Protein AF-A0A1H8IQS6-F1 (afdb_monomer_lite)

Secondary structure (DSSP, 8-state):
--HHHHHHHHHH-TT---HHHHHHTT-HHHHHHHHTTSEEEEE-EEEHHHHHHHHHHTTHHHHHHHHH-TT-TTHHHHHHHHHHHTTSSSEEETTSHHHHHHHHHHHHTTSS-HHHHHHHHHHHEEEEEHHHHHHSSPPPHHHHHHHHH-

pLDDT: mean 95.23, std 2.47, range [83.38, 98.06]

Sequence (150 aa):
MDYQAINNEIANDPQSLGYSAYVTDKNDLAIAELLNSSTVDVVGWVSRNDFLIWAAQSIRGVIEDTASAQSDPLRSSALVLQSICNGATDGIDFTKAQNVALLDSWVSASKITETDKNSLLALATKPIERSVYLFGRRVTHQDISKALRG

Organism: NCBI:txid917

Foldseek 3Di:
DPLQLVLVCLVVVPVPLPSVVCVVVVPLQVVLVSQQPDWDKDQWWDFLVNLLVLCVVFQVVLLVVLCPPPPRPLNVVSVVSVCSVVPVDGTDTVVDVVSLVNVVVCCVVVSGPPVSSVVRSVSRIDIGRNCCVRPVDRDHSVSSCVSVPD

Structure (mmCIF, N/CA/C/O backbone):
data_AF-A0A1H8IQS6-F1
#
_entry.id   AF-A0A1H8IQS6-F1
#
loop_
_atom_site.group_PDB
_atom_site.id
_atom_site.type_symbol
_atom_site.label_atom_id
_atom_site.label_alt_id
_atom_site.label_comp_id
_atom_site.label_asym_id
_atom_site.label_entity_id
_atom_site.label_seq_id
_atom_site.pdbx_PDB_ins_code
_atom_site.Cartn_x
_atom_site.Cartn_y
_atom_site.Cartn_z
_atom_site.occupancy
_atom_site.B_iso_or_equiv
_atom_site.auth_seq_id
_atom_site.auth_comp_id
_atom_site.auth_asym_id
_atom_site.auth_atom_id
_atom_site.pdbx_PDB_model_num
ATOM 1 N N . MET A 1 1 ? 17.316 -13.619 -12.076 1.00 88.69 1 MET A N 1
ATOM 2 C CA . MET A 1 1 ? 16.750 -12.490 -12.837 1.00 88.69 1 MET A CA 1
ATOM 3 C C . MET A 1 1 ? 15.881 -13.077 -13.918 1.00 88.69 1 MET A C 1
ATOM 5 O O . MET A 1 1 ? 16.348 -14.003 -14.572 1.00 88.69 1 MET A O 1
ATOM 9 N N . ASP A 1 2 ? 14.655 -12.593 -14.070 1.00 92.81 2 ASP A N 1
ATOM 10 C CA . ASP A 1 2 ? 13.769 -13.034 -15.145 1.00 92.81 2 ASP A CA 1
ATOM 11 C C . ASP A 1 2 ? 13.972 -12.136 -16.372 1.00 92.81 2 ASP A C 1
ATOM 13 O O . ASP A 1 2 ? 13.432 -11.035 -16.470 1.00 92.81 2 ASP A O 1
ATOM 17 N N . TYR A 1 3 ? 14.825 -12.588 -17.288 1.00 96.12 3 TYR A N 1
ATOM 18 C CA . TYR A 1 3 ? 15.159 -11.837 -18.497 1.00 96.12 3 TYR A CA 1
ATOM 19 C C . TYR A 1 3 ? 14.005 -11.795 -19.505 1.00 96.12 3 TYR A C 1
ATOM 21 O O . TYR A 1 3 ? 13.917 -10.849 -20.285 1.00 96.12 3 TYR A O 1
ATOM 29 N N . GLN A 1 4 ? 13.099 -12.776 -19.465 1.00 96.38 4 GLN A N 1
ATOM 30 C CA . GLN A 1 4 ? 11.918 -12.781 -20.320 1.00 96.38 4 GLN A CA 1
ATOM 31 C C . GLN A 1 4 ? 10.916 -11.723 -19.851 1.00 96.38 4 GLN A C 1
ATOM 33 O O . GLN A 1 4 ? 10.388 -10.983 -20.677 1.00 96.38 4 GLN A O 1
ATOM 38 N N . ALA A 1 5 ? 10.706 -11.592 -18.538 1.00 96.25 5 ALA A N 1
ATOM 39 C CA . ALA A 1 5 ? 9.866 -10.535 -17.978 1.00 96.25 5 ALA A CA 1
ATOM 40 C C . ALA A 1 5 ? 10.406 -9.130 -18.296 1.00 96.25 5 ALA A C 1
ATOM 42 O O . ALA A 1 5 ? 9.631 -8.252 -18.668 1.00 96.25 5 ALA A O 1
ATOM 43 N N . ILE A 1 6 ? 11.728 -8.927 -18.219 1.00 97.19 6 ILE A N 1
ATOM 44 C CA . ILE A 1 6 ? 12.365 -7.652 -18.596 1.00 97.19 6 ILE A CA 1
ATOM 45 C C . ILE A 1 6 ? 12.138 -7.344 -20.081 1.00 97.19 6 ILE A C 1
ATOM 47 O O . ILE A 1 6 ? 11.747 -6.230 -20.420 1.00 97.19 6 ILE A O 1
ATOM 51 N N . ASN A 1 7 ? 12.354 -8.320 -20.968 1.00 97.31 7 ASN A N 1
ATOM 52 C CA . ASN A 1 7 ? 12.123 -8.133 -22.401 1.00 97.31 7 ASN A CA 1
ATOM 53 C C . ASN A 1 7 ? 10.646 -7.803 -22.685 1.00 97.31 7 ASN A C 1
ATOM 55 O O . ASN A 1 7 ? 10.358 -6.832 -23.377 1.00 97.31 7 ASN A O 1
ATOM 59 N N . ASN A 1 8 ? 9.711 -8.531 -22.068 1.00 97.50 8 ASN A N 1
ATOM 60 C CA . ASN A 1 8 ? 8.277 -8.278 -22.212 1.00 97.50 8 ASN A CA 1
ATOM 61 C C . ASN A 1 8 ? 7.871 -6.873 -21.744 1.00 97.50 8 ASN A C 1
ATOM 63 O O . ASN A 1 8 ? 7.066 -6.228 -22.413 1.00 97.50 8 ASN A O 1
ATOM 67 N N . GLU A 1 9 ? 8.406 -6.399 -20.619 1.00 96.75 9 GLU A N 1
ATOM 68 C CA . GLU A 1 9 ? 8.168 -5.036 -20.132 1.00 96.75 9 GLU A CA 1
ATOM 69 C C . GLU A 1 9 ? 8.664 -3.990 -21.141 1.00 96.75 9 GLU A C 1
ATOM 71 O O . GLU A 1 9 ? 7.917 -3.087 -21.507 1.00 96.75 9 GLU A O 1
ATOM 76 N N . ILE A 1 10 ? 9.893 -4.149 -21.643 1.00 97.12 10 ILE A N 1
ATOM 77 C CA . ILE A 1 10 ? 10.505 -3.223 -22.607 1.00 97.12 10 ILE A CA 1
ATOM 78 C C . ILE A 1 10 ? 9.751 -3.218 -23.943 1.00 97.12 10 ILE A C 1
ATOM 80 O O . ILE A 1 10 ? 9.541 -2.158 -24.528 1.00 97.12 10 ILE A O 1
ATOM 84 N N . ALA A 1 11 ? 9.362 -4.394 -24.438 1.00 97.00 11 ALA A N 1
ATOM 85 C CA . ALA A 1 11 ? 8.741 -4.556 -25.748 1.00 97.00 11 ALA A CA 1
ATOM 86 C C . ALA A 1 11 ? 7.299 -4.036 -25.793 1.00 97.00 11 ALA A C 1
ATOM 88 O O . ALA A 1 11 ? 6.880 -3.492 -26.813 1.00 97.00 11 ALA A O 1
ATOM 89 N N . ASN A 1 12 ? 6.542 -4.220 -24.708 1.00 96.88 12 ASN A N 1
ATOM 90 C CA . ASN A 1 12 ? 5.137 -3.814 -24.655 1.00 96.88 12 ASN A CA 1
ATOM 91 C C . ASN A 1 12 ? 4.938 -2.409 -24.087 1.00 96.88 12 ASN A C 1
ATOM 93 O O . ASN A 1 12 ? 3.864 -1.848 -24.278 1.00 96.88 12 ASN A O 1
ATOM 97 N N . ASP A 1 13 ? 5.937 -1.876 -23.380 1.00 95.44 13 ASP A N 1
ATOM 98 C CA . ASP A 1 13 ? 5.932 -0.550 -22.763 1.00 95.44 13 ASP A CA 1
ATOM 99 C C . ASP A 1 13 ? 4.571 -0.164 -22.141 1.00 95.44 13 ASP A C 1
ATOM 101 O O . ASP A 1 13 ? 3.943 0.824 -22.530 1.00 95.44 13 ASP A O 1
ATOM 105 N N . PRO A 1 14 ? 4.054 -0.955 -21.182 1.00 94.25 14 PRO A N 1
ATOM 106 C CA . PRO A 1 14 ? 2.685 -0.810 -20.681 1.00 94.25 14 PRO A CA 1
ATOM 107 C C . PRO A 1 14 ? 2.441 0.494 -19.907 1.00 94.25 14 PRO A C 1
ATOM 109 O O . PRO A 1 14 ? 1.305 0.788 -19.538 1.00 94.25 14 PRO A O 1
ATOM 112 N N . GLN A 1 15 ? 3.493 1.251 -19.595 1.00 92.56 15 GLN A N 1
ATOM 113 C CA . GLN A 1 15 ? 3.407 2.575 -18.978 1.00 92.56 15 GLN A CA 1
ATOM 114 C C . GLN A 1 15 ? 3.812 3.700 -19.938 1.00 92.56 15 GLN A C 1
ATOM 116 O O . GLN A 1 15 ? 3.884 4.850 -19.511 1.00 92.56 15 GLN A O 1
ATOM 121 N N . SER A 1 16 ? 4.047 3.391 -21.219 1.00 94.38 16 SER A N 1
ATOM 122 C CA . SER A 1 16 ? 4.449 4.355 -22.249 1.00 94.38 16 SER A CA 1
ATOM 123 C C . SER A 1 16 ? 5.675 5.184 -21.842 1.00 94.38 16 SER A C 1
ATOM 125 O O . SER A 1 16 ? 5.714 6.399 -22.035 1.00 94.38 16 SER A O 1
ATOM 127 N N . LEU A 1 17 ? 6.666 4.533 -21.235 1.00 93.31 17 LEU A N 1
ATOM 128 C CA . LEU A 1 17 ? 7.902 5.142 -20.751 1.00 93.31 17 LEU A CA 1
ATOM 129 C C . LEU A 1 17 ? 8.864 5.493 -21.897 1.00 93.31 17 LEU A C 1
ATOM 131 O O . LEU A 1 17 ? 9.762 6.310 -21.709 1.00 93.31 17 LEU A O 1
ATOM 135 N N . GLY A 1 18 ? 8.662 4.936 -23.092 1.00 95.62 18 GLY A N 1
ATOM 136 C CA . GLY A 1 18 ? 9.395 5.303 -24.301 1.00 95.62 18 GLY A CA 1
ATOM 137 C C . GLY A 1 18 ? 10.663 4.484 -24.529 1.00 95.62 18 GLY A C 1
ATOM 138 O O . GLY A 1 18 ? 11.650 5.003 -25.052 1.00 95.62 18 GLY A O 1
ATOM 139 N N . TYR A 1 19 ? 10.663 3.197 -24.167 1.00 96.25 19 TYR A N 1
ATOM 140 C CA . TYR A 1 19 ? 11.855 2.346 -24.292 1.00 96.25 19 TYR A CA 1
ATOM 141 C C . TYR A 1 19 ? 12.379 2.202 -25.731 1.00 96.25 19 TYR A C 1
ATOM 143 O O . TYR A 1 19 ? 13.575 1.997 -25.937 1.00 96.25 19 TYR A O 1
ATOM 151 N N . SER A 1 20 ? 11.502 2.315 -26.732 1.00 96.12 20 SER A N 1
ATOM 152 C CA . SER A 1 20 ? 11.793 2.025 -28.144 1.00 96.12 20 SER A CA 1
ATOM 153 C C . SER A 1 20 ? 12.950 2.841 -28.736 1.00 96.12 20 SER A C 1
ATOM 155 O O . SER A 1 20 ? 13.751 2.300 -29.507 1.00 96.12 20 SER A O 1
ATOM 157 N N . ALA A 1 21 ? 13.087 4.114 -28.349 1.00 96.38 21 ALA A N 1
ATOM 158 C CA . ALA A 1 21 ? 14.193 4.966 -28.786 1.00 96.38 21 ALA A CA 1
ATOM 159 C C . ALA A 1 21 ? 15.537 4.419 -28.281 1.00 96.38 21 ALA A C 1
ATOM 161 O O . ALA A 1 21 ? 16.464 4.194 -29.057 1.00 96.38 21 ALA A O 1
ATOM 162 N N . TYR A 1 22 ? 15.607 4.081 -26.993 1.00 97.50 22 TYR A N 1
ATOM 163 C CA . TYR A 1 22 ? 16.820 3.550 -26.375 1.00 97.50 22 TYR A CA 1
ATOM 164 C C . TYR A 1 22 ? 17.165 2.135 -26.850 1.00 97.50 22 TYR A C 1
ATOM 166 O O . TYR A 1 22 ? 18.343 1.792 -26.939 1.00 97.50 22 TYR A O 1
ATOM 174 N N . VAL A 1 23 ? 16.164 1.321 -27.205 1.00 96.88 23 VAL A N 1
ATOM 175 C CA . VAL A 1 23 ? 16.387 0.012 -27.842 1.00 96.88 23 VAL A CA 1
ATOM 176 C C . VAL A 1 23 ? 17.043 0.184 -29.215 1.00 96.88 23 VAL A C 1
ATOM 178 O O . VAL A 1 23 ? 18.001 -0.527 -29.523 1.00 96.88 23 VAL A O 1
ATOM 181 N N . THR A 1 24 ? 16.572 1.147 -30.014 1.00 96.25 24 THR A N 1
ATOM 182 C CA . THR A 1 24 ? 17.130 1.459 -31.343 1.00 96.25 24 THR A CA 1
ATOM 183 C C . THR A 1 24 ? 18.587 1.913 -31.241 1.00 96.25 24 THR A C 1
ATOM 185 O O . THR A 1 24 ? 19.443 1.418 -31.975 1.00 96.25 24 THR A O 1
ATOM 188 N N . ASP A 1 25 ? 18.883 2.762 -30.258 1.00 96.38 25 ASP A N 1
ATOM 189 C CA . ASP A 1 25 ? 20.228 3.288 -30.000 1.00 96.38 25 ASP A CA 1
ATOM 190 C C . ASP A 1 25 ? 21.148 2.296 -29.264 1.00 96.38 25 ASP A C 1
ATOM 192 O O . ASP A 1 25 ? 22.316 2.597 -29.013 1.00 96.38 25 ASP A O 1
ATOM 196 N N . LYS A 1 26 ? 20.642 1.107 -28.899 1.00 96.25 26 LYS A N 1
ATOM 197 C CA . LYS A 1 26 ? 21.325 0.117 -28.042 1.00 96.25 26 LYS A CA 1
ATOM 198 C C . LYS A 1 26 ? 21.821 0.714 -26.717 1.00 96.25 26 LYS A C 1
ATOM 200 O O . LYS A 1 26 ? 22.852 0.304 -26.182 1.00 96.25 26 LYS A O 1
ATOM 205 N N . ASN A 1 27 ? 21.081 1.677 -26.176 1.00 97.75 27 ASN A N 1
ATOM 206 C CA . ASN A 1 27 ? 21.405 2.356 -24.931 1.00 97.75 27 ASN A CA 1
ATOM 207 C C . ASN A 1 27 ? 20.773 1.635 -23.731 1.00 97.75 27 ASN A C 1
ATOM 209 O O . ASN A 1 27 ? 19.787 2.080 -23.143 1.00 97.75 27 ASN A O 1
ATOM 213 N N . ASP A 1 28 ? 21.361 0.499 -23.359 1.00 98.06 28 ASP A N 1
ATOM 214 C CA . ASP A 1 28 ? 20.878 -0.318 -22.239 1.00 98.06 28 ASP A CA 1
ATOM 215 C C . ASP A 1 28 ? 20.944 0.408 -20.889 1.00 98.06 28 ASP A C 1
ATOM 217 O O . ASP A 1 28 ? 20.167 0.112 -19.980 1.00 98.06 28 ASP A O 1
ATOM 221 N N . LEU A 1 29 ? 21.891 1.343 -20.749 1.00 97.94 29 LEU A N 1
ATOM 222 C CA . LEU A 1 29 ? 22.040 2.150 -19.544 1.00 97.94 29 LEU A CA 1
ATOM 223 C C . LEU A 1 29 ? 20.812 3.038 -19.344 1.00 97.94 29 LEU A C 1
ATOM 225 O O . LEU A 1 29 ? 20.222 2.997 -18.269 1.00 97.94 29 LEU A O 1
ATOM 229 N N . ALA A 1 30 ? 20.377 3.750 -20.387 1.00 97.69 30 ALA A N 1
ATOM 230 C CA . ALA A 1 30 ? 19.191 4.599 -20.320 1.00 97.69 30 ALA A CA 1
ATOM 231 C C . ALA A 1 30 ? 17.916 3.796 -20.016 1.00 97.69 30 ALA A C 1
ATOM 233 O O . ALA A 1 30 ? 17.089 4.231 -19.219 1.00 97.69 30 ALA A O 1
ATOM 234 N N . ILE A 1 31 ? 17.772 2.590 -20.579 1.00 97.69 31 ILE A N 1
ATOM 235 C CA . ILE A 1 31 ? 16.639 1.701 -20.262 1.00 97.69 31 ILE A CA 1
ATOM 236 C C . ILE A 1 31 ? 16.660 1.304 -18.780 1.00 97.69 31 ILE A C 1
ATOM 238 O O . ILE A 1 31 ? 15.628 1.359 -18.106 1.00 97.69 31 ILE A O 1
ATOM 242 N N . ALA A 1 32 ? 17.828 0.918 -18.255 1.00 97.88 32 ALA A N 1
ATOM 243 C CA . ALA A 1 32 ? 17.972 0.562 -16.847 1.00 97.88 32 ALA A CA 1
ATOM 244 C C . ALA A 1 32 ? 17.687 1.760 -15.925 1.00 97.88 32 ALA A C 1
ATOM 246 O O . ALA A 1 32 ? 17.003 1.606 -14.916 1.00 97.88 32 ALA A O 1
ATOM 247 N N . GLU A 1 33 ? 18.175 2.953 -16.264 1.00 97.56 33 GLU A N 1
ATOM 248 C CA . GLU A 1 33 ? 17.894 4.193 -15.531 1.00 97.56 33 GLU A CA 1
ATOM 249 C C . GLU A 1 33 ? 16.402 4.534 -15.541 1.00 97.56 33 GLU A C 1
ATOM 251 O O . GLU A 1 33 ? 15.849 4.878 -14.499 1.00 97.56 33 GLU A O 1
ATOM 256 N N . LEU A 1 34 ? 15.719 4.358 -16.671 1.00 96.75 34 LEU A N 1
ATOM 257 C CA . LEU A 1 34 ? 14.287 4.617 -16.797 1.00 96.75 34 LEU A CA 1
ATOM 258 C C . LEU A 1 34 ? 13.448 3.644 -15.950 1.00 96.75 34 LEU A C 1
ATOM 260 O O . LEU A 1 34 ? 12.577 4.065 -15.191 1.00 96.75 34 LEU A O 1
ATOM 264 N N . LEU A 1 35 ? 13.760 2.345 -15.996 1.00 96.62 35 LEU A N 1
ATOM 265 C CA . LEU A 1 35 ? 13.121 1.330 -15.145 1.00 96.62 35 LEU A CA 1
ATOM 266 C C . LEU A 1 35 ? 13.377 1.556 -13.648 1.00 96.62 35 LEU A C 1
ATOM 268 O O . LEU A 1 35 ? 12.494 1.312 -12.827 1.00 96.62 35 LEU A O 1
ATOM 272 N N . ASN A 1 36 ? 14.578 2.012 -13.295 1.00 97.25 36 ASN A N 1
ATOM 273 C CA . ASN A 1 36 ? 14.957 2.306 -11.916 1.00 97.25 36 ASN A CA 1
ATOM 274 C C . ASN A 1 36 ? 14.514 3.713 -11.451 1.00 97.25 36 ASN A C 1
ATOM 276 O O . ASN A 1 36 ? 14.747 4.054 -10.298 1.00 97.25 36 ASN A O 1
ATOM 280 N N . SER A 1 37 ? 13.948 4.563 -12.314 1.00 93.62 37 SER A N 1
ATOM 281 C CA . SER A 1 37 ? 13.493 5.919 -11.947 1.00 93.62 37 SER A CA 1
ATOM 282 C C . SER A 1 37 ? 11.978 6.072 -11.987 1.00 93.62 37 SER A C 1
ATOM 284 O O . SER A 1 37 ? 11.428 6.859 -11.221 1.00 93.62 37 SER A O 1
ATOM 286 N N . SER A 1 38 ? 11.291 5.307 -12.836 1.00 86.62 38 SER A N 1
ATOM 287 C CA . SER A 1 38 ? 9.834 5.222 -12.817 1.00 86.62 38 SER A CA 1
ATOM 288 C C . SER A 1 38 ? 9.376 4.651 -11.478 1.00 86.62 38 SER A C 1
ATOM 290 O O . SER A 1 38 ? 9.872 3.606 -11.061 1.00 86.62 38 SER A O 1
ATOM 292 N N . THR A 1 39 ? 8.452 5.326 -10.798 1.00 90.94 39 THR A N 1
ATOM 293 C CA . THR A 1 39 ? 7.948 4.894 -9.492 1.00 90.94 39 THR A CA 1
ATOM 294 C C . THR A 1 39 ? 6.531 4.349 -9.582 1.00 90.94 39 THR A C 1
ATOM 296 O O . THR A 1 39 ? 5.689 4.907 -10.282 1.00 90.94 39 THR A O 1
ATOM 299 N N . VAL A 1 40 ? 6.263 3.283 -8.833 1.00 90.75 40 VAL A N 1
ATOM 300 C CA . VAL A 1 40 ? 4.928 2.720 -8.619 1.00 90.75 40 VAL A CA 1
ATOM 301 C C . VAL A 1 40 ? 4.568 2.899 -7.151 1.00 90.75 40 VAL A C 1
ATOM 303 O O . VAL A 1 40 ? 5.372 2.575 -6.275 1.00 90.75 40 VAL A O 1
ATOM 306 N N . ASP A 1 41 ? 3.365 3.397 -6.888 1.00 91.62 41 ASP A N 1
ATOM 307 C CA . ASP A 1 41 ? 2.842 3.505 -5.532 1.00 91.62 41 ASP A CA 1
ATOM 308 C C . ASP A 1 41 ? 2.452 2.124 -5.008 1.00 91.62 41 ASP A C 1
ATOM 310 O O . ASP A 1 41 ? 1.639 1.412 -5.604 1.00 91.62 41 ASP A O 1
ATOM 314 N N . VAL A 1 42 ? 3.036 1.741 -3.874 1.00 89.12 42 VAL A N 1
ATOM 315 C CA . VAL A 1 42 ? 2.704 0.498 -3.176 1.00 89.12 42 VAL A CA 1
ATOM 316 C C . VAL A 1 42 ? 2.282 0.786 -1.746 1.00 89.12 42 VAL A C 1
ATOM 318 O O . VAL A 1 42 ? 2.898 1.588 -1.044 1.00 89.12 42 VAL A O 1
ATOM 321 N N . VAL A 1 43 ? 1.230 0.102 -1.304 1.00 90.62 43 VAL A N 1
ATOM 322 C CA . VAL A 1 43 ? 0.747 0.166 0.075 1.00 90.62 43 VAL A CA 1
ATOM 323 C C . VAL A 1 43 ? 1.602 -0.768 0.930 1.00 90.62 43 VAL A C 1
ATOM 325 O O . VAL A 1 43 ? 1.677 -1.968 0.670 1.00 90.62 43 VAL A O 1
ATOM 328 N N . GLY A 1 44 ? 2.274 -0.207 1.930 1.00 92.44 44 GLY A N 1
ATOM 329 C CA . GLY A 1 44 ? 3.238 -0.908 2.767 1.00 92.44 44 GLY A CA 1
ATOM 330 C C . GLY A 1 44 ? 2.891 -0.880 4.252 1.00 92.44 44 GLY A C 1
ATOM 331 O O . GLY A 1 44 ? 1.772 -1.157 4.674 1.00 92.44 44 GLY A O 1
ATOM 33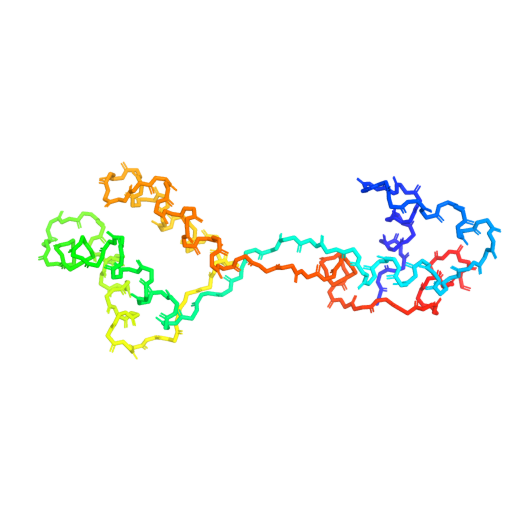2 N N . TRP A 1 45 ? 3.895 -0.570 5.061 1.00 93.75 45 TRP A N 1
ATOM 333 C CA . TRP A 1 45 ? 3.810 -0.560 6.517 1.00 93.75 45 TRP A CA 1
ATOM 334 C C . TRP A 1 45 ? 3.490 0.835 7.061 1.00 93.75 45 TRP A C 1
ATOM 336 O O . TRP A 1 45 ? 4.131 1.809 6.659 1.00 93.75 45 TRP A O 1
ATOM 346 N N . VAL A 1 46 ? 2.586 0.910 8.040 1.00 95.81 46 VAL A N 1
ATOM 347 C CA . VAL A 1 46 ? 2.373 2.104 8.873 1.00 95.81 46 VAL A CA 1
ATOM 348 C C . VAL A 1 46 ? 2.985 1.862 10.242 1.00 95.81 46 VAL A C 1
ATOM 350 O O . VAL A 1 46 ? 2.641 0.893 10.920 1.00 95.81 46 VAL A O 1
ATOM 353 N N . SER A 1 47 ? 3.891 2.749 10.660 1.00 95.62 47 SER A N 1
ATOM 354 C CA . SER A 1 47 ? 4.504 2.670 11.985 1.00 95.62 47 SER A CA 1
ATOM 355 C C . SER A 1 47 ? 3.485 2.963 13.086 1.00 95.62 47 SER A C 1
ATOM 357 O O . SER A 1 47 ? 2.503 3.672 12.871 1.00 95.62 47 SER A O 1
ATOM 359 N N . ARG A 1 48 ? 3.739 2.487 14.307 1.00 95.69 48 ARG A N 1
ATOM 360 C CA . ARG A 1 48 ? 2.925 2.830 15.479 1.00 95.69 48 ARG A CA 1
ATOM 361 C C . ARG A 1 48 ? 2.792 4.340 15.648 1.00 95.69 48 ARG A C 1
ATOM 363 O O . ARG A 1 48 ? 1.720 4.811 16.005 1.00 95.69 48 ARG A O 1
ATOM 370 N N . ASN A 1 49 ? 3.871 5.088 15.425 1.00 96.12 49 ASN A N 1
ATOM 371 C CA . ASN A 1 49 ? 3.860 6.537 15.591 1.00 96.12 49 ASN A CA 1
ATOM 372 C C . ASN A 1 49 ? 2.906 7.205 14.592 1.00 96.12 49 ASN A C 1
ATOM 374 O O . ASN A 1 49 ? 2.058 7.996 14.994 1.00 96.12 49 ASN A O 1
ATOM 378 N N . ASP A 1 50 ? 2.988 6.822 13.318 1.00 96.00 50 ASP A N 1
ATOM 379 C CA . ASP A 1 50 ? 2.106 7.356 12.275 1.00 96.00 50 ASP A CA 1
ATOM 380 C C . ASP A 1 50 ? 0.654 6.927 12.511 1.00 96.00 50 ASP A C 1
ATOM 382 O O . ASP A 1 50 ? -0.260 7.744 12.407 1.00 96.00 50 ASP A O 1
ATOM 386 N N . PHE A 1 51 ? 0.441 5.673 12.927 1.00 96.62 51 PHE A N 1
ATOM 387 C CA . PHE A 1 51 ? -0.877 5.168 13.305 1.00 96.62 51 PHE A CA 1
ATOM 388 C C . PHE A 1 51 ? -1.471 5.948 14.483 1.00 96.62 51 PHE A C 1
ATOM 390 O O . PHE A 1 51 ? -2.650 6.280 14.458 1.00 96.62 51 PHE A O 1
ATOM 397 N N . LEU A 1 52 ? -0.676 6.267 15.509 1.00 96.38 52 LEU A N 1
ATOM 398 C CA . LEU A 1 52 ? -1.124 7.046 16.665 1.00 96.38 52 LEU A CA 1
ATOM 399 C C . LEU A 1 52 ? -1.510 8.475 16.278 1.00 96.38 52 LEU A C 1
ATOM 401 O O . LEU A 1 52 ? -2.557 8.950 16.715 1.00 96.38 52 LEU A O 1
ATOM 405 N N . ILE A 1 53 ? -0.689 9.142 15.460 1.00 96.12 53 ILE A N 1
ATOM 406 C CA . ILE A 1 53 ? -0.970 10.496 14.961 1.00 96.12 53 ILE A CA 1
ATOM 407 C C . ILE A 1 53 ? -2.268 10.497 14.152 1.00 96.12 53 ILE A C 1
ATOM 409 O O . ILE A 1 53 ? -3.133 11.342 14.378 1.00 96.12 53 ILE A O 1
ATOM 413 N N . TRP A 1 54 ? -2.426 9.522 13.258 1.00 96.19 54 TRP A N 1
ATOM 414 C CA . TRP A 1 54 ? -3.640 9.342 12.471 1.00 96.19 54 TRP A CA 1
ATOM 415 C C . TRP A 1 54 ? -4.866 9.065 13.350 1.00 96.19 54 TRP A C 1
ATOM 417 O O . TRP A 1 54 ? -5.872 9.768 13.264 1.00 96.19 54 TRP A O 1
ATOM 427 N N . ALA A 1 55 ? -4.775 8.084 14.250 1.00 95.88 55 ALA A N 1
ATOM 428 C CA . ALA A 1 55 ? -5.885 7.685 15.104 1.00 95.88 55 ALA A CA 1
ATOM 429 C C . ALA A 1 55 ? -6.333 8.839 16.008 1.00 95.88 55 ALA A C 1
ATOM 431 O O . ALA A 1 55 ? -7.532 9.023 16.201 1.00 95.88 55 ALA A O 1
ATOM 432 N N . ALA A 1 56 ? -5.400 9.642 16.528 1.00 94.88 56 ALA A N 1
ATOM 433 C CA . ALA A 1 56 ? -5.715 10.805 17.355 1.00 94.88 56 ALA A CA 1
ATOM 434 C C . ALA A 1 56 ? -6.556 11.866 16.622 1.00 94.88 56 ALA A C 1
ATOM 436 O O . ALA A 1 56 ? -7.331 12.568 17.266 1.00 94.88 56 ALA A O 1
ATOM 437 N N . GLN A 1 57 ? -6.422 11.979 15.298 1.00 90.50 57 GLN A N 1
ATOM 438 C CA . GLN A 1 57 ? -7.178 12.931 14.475 1.00 90.50 57 GLN A CA 1
ATOM 439 C C . GLN A 1 57 ? -8.506 12.367 13.963 1.00 90.50 57 GLN A C 1
ATOM 441 O O . GLN A 1 57 ? -9.384 13.132 13.576 1.00 90.50 57 GLN A O 1
ATOM 446 N N . SER A 1 58 ? -8.631 11.041 13.933 1.00 83.38 58 SER A N 1
ATOM 447 C CA . SER A 1 58 ? -9.698 10.345 13.219 1.00 83.38 58 SER A CA 1
ATOM 448 C C . SER A 1 58 ? -10.546 9.496 14.175 1.00 83.38 58 SER A C 1
ATOM 450 O O . SER A 1 58 ? -11.664 9.881 14.513 1.00 83.38 58 SER A O 1
ATOM 452 N N . ILE A 1 59 ? -10.027 8.362 14.663 1.00 94.38 59 ILE A N 1
ATOM 453 C CA . ILE A 1 59 ? -10.868 7.286 15.229 1.00 94.38 59 ILE A CA 1
ATOM 454 C C . ILE A 1 59 ? -10.458 6.781 16.621 1.00 94.38 59 ILE A C 1
ATOM 456 O O . ILE A 1 59 ? -10.946 5.736 17.055 1.00 94.38 59 ILE A O 1
ATOM 460 N N . ARG A 1 60 ? -9.566 7.465 17.351 1.00 95.75 60 ARG A N 1
ATOM 461 C CA . ARG A 1 60 ? -9.037 6.954 18.632 1.00 95.75 60 ARG A CA 1
ATOM 462 C C . ARG A 1 60 ? -10.142 6.589 19.629 1.00 95.75 60 ARG A C 1
ATOM 464 O O . ARG A 1 60 ? -10.107 5.490 20.174 1.00 95.75 60 ARG A O 1
ATOM 471 N N . GLY A 1 61 ? -11.123 7.473 19.821 1.00 96.25 61 GLY A N 1
ATOM 472 C CA . GLY A 1 61 ? -12.269 7.208 20.699 1.00 96.25 61 GLY A CA 1
ATOM 473 C C . GLY A 1 61 ? -13.122 6.035 20.209 1.00 96.25 61 GLY A C 1
ATOM 474 O O . GLY A 1 61 ? -13.462 5.153 20.989 1.00 96.25 61 GLY A O 1
ATOM 475 N N . VAL A 1 62 ? -13.360 5.941 18.895 1.00 97.00 62 VAL A N 1
ATOM 476 C CA . VAL A 1 62 ? -14.124 4.834 18.295 1.00 97.00 62 VAL A CA 1
ATOM 477 C C . VAL A 1 62 ? -13.463 3.482 18.562 1.00 97.00 62 VAL A C 1
ATOM 479 O O . VAL A 1 62 ? -14.160 2.502 18.838 1.00 97.00 62 VAL A O 1
ATOM 482 N N . ILE A 1 63 ? -12.128 3.411 18.494 1.00 97.00 63 ILE A N 1
ATOM 483 C CA . ILE A 1 63 ? -11.380 2.191 18.819 1.00 97.00 63 ILE A CA 1
ATOM 484 C C . ILE A 1 63 ? -11.619 1.791 20.277 1.00 97.00 63 ILE A C 1
ATOM 486 O O . ILE A 1 63 ? -11.913 0.627 20.544 1.00 97.00 63 ILE A O 1
ATOM 490 N N . GLU A 1 64 ? -11.512 2.737 21.210 1.00 96.88 64 GLU A N 1
ATOM 491 C CA . GLU A 1 64 ? -11.676 2.476 22.645 1.00 96.88 64 GLU A CA 1
ATOM 492 C C . GLU A 1 64 ? -13.108 2.045 22.986 1.00 96.88 64 GLU A C 1
ATOM 494 O O . GLU A 1 64 ? -13.303 1.017 23.643 1.00 96.88 64 GLU A O 1
ATOM 499 N N . ASP A 1 65 ? -14.106 2.749 22.451 1.00 97.50 65 ASP A N 1
ATOM 500 C CA . ASP A 1 65 ? -15.518 2.421 22.639 1.00 97.50 65 ASP A CA 1
ATOM 501 C C . ASP A 1 65 ? -15.833 1.020 22.098 1.00 97.50 65 ASP A C 1
ATOM 503 O O . ASP A 1 65 ? -16.414 0.186 22.798 1.00 97.50 65 ASP A O 1
ATOM 507 N N . THR A 1 66 ? -15.373 0.715 20.882 1.00 97.88 66 THR A N 1
ATOM 508 C CA . THR A 1 66 ? -15.597 -0.584 20.226 1.00 97.88 66 THR A CA 1
ATOM 509 C C . THR A 1 66 ? -14.872 -1.724 20.953 1.00 97.88 66 THR A C 1
ATOM 511 O O . THR A 1 66 ? -15.410 -2.823 21.068 1.00 97.88 66 THR A O 1
ATOM 514 N N . ALA A 1 67 ? -13.678 -1.482 21.503 1.00 97.25 67 ALA A N 1
ATOM 515 C CA . ALA A 1 67 ? -12.949 -2.471 22.301 1.00 97.25 67 ALA A CA 1
ATOM 516 C C . ALA A 1 67 ? -13.645 -2.776 23.644 1.00 97.25 67 ALA A C 1
ATOM 518 O O . ALA A 1 67 ? -13.606 -3.916 24.130 1.00 97.25 67 ALA A O 1
ATOM 519 N N . SER A 1 68 ? -14.302 -1.771 24.234 1.00 97.44 68 SER A N 1
ATOM 520 C CA . SER A 1 68 ? -15.033 -1.895 25.500 1.00 97.44 68 SER A CA 1
ATOM 521 C C . SER A 1 68 ? -16.401 -2.582 25.353 1.00 97.44 68 SER A C 1
ATOM 523 O O . SER A 1 68 ? -16.862 -3.265 26.274 1.00 97.44 68 SER A O 1
ATOM 525 N N . ALA A 1 69 ? -17.035 -2.462 24.184 1.00 96.94 69 ALA A N 1
ATOM 526 C CA . ALA A 1 69 ? -18.363 -2.993 23.910 1.00 96.94 69 ALA A CA 1
ATOM 527 C C . ALA A 1 69 ? -18.337 -4.518 23.696 1.00 96.94 69 ALA A C 1
ATOM 529 O O . ALA A 1 69 ? -18.034 -5.014 22.614 1.00 96.94 69 ALA A O 1
ATOM 530 N N . GLN A 1 70 ? -18.690 -5.288 24.734 1.00 94.81 70 GLN A N 1
ATOM 531 C CA . GLN A 1 70 ? -18.566 -6.755 24.723 1.00 94.81 70 GLN A CA 1
ATOM 532 C C . GLN A 1 70 ? -19.325 -7.460 23.593 1.00 94.81 70 GLN A C 1
ATOM 534 O O . GLN A 1 70 ? -18.865 -8.502 23.129 1.00 94.81 70 GLN A O 1
ATOM 539 N N . SER A 1 71 ? -20.465 -6.905 23.178 1.00 95.94 71 SER A N 1
ATOM 540 C CA . SER A 1 71 ? -21.324 -7.437 22.119 1.00 95.94 71 SER A CA 1
ATOM 541 C C . SER A 1 71 ? -21.003 -6.888 20.728 1.00 95.94 71 SER A C 1
ATOM 543 O O . SER A 1 71 ? -21.681 -7.261 19.772 1.00 95.94 71 SER A O 1
ATOM 545 N N . ASP A 1 72 ? -20.022 -5.990 20.596 1.00 97.06 72 ASP A N 1
ATOM 546 C CA . ASP A 1 72 ? -19.673 -5.421 19.299 1.00 97.06 72 ASP A CA 1
ATOM 547 C C . ASP A 1 72 ? -18.952 -6.474 18.436 1.00 97.06 72 ASP A C 1
ATOM 549 O O . ASP A 1 72 ? -17.947 -7.047 18.876 1.00 97.06 72 ASP A O 1
ATOM 553 N N . PRO A 1 73 ? -19.427 -6.753 17.207 1.00 96.19 73 PRO A N 1
ATOM 554 C CA . PRO A 1 73 ? -18.809 -7.750 16.334 1.00 96.19 73 PRO A CA 1
ATOM 555 C C . PRO A 1 73 ? -17.365 -7.397 15.948 1.00 96.19 73 PRO A C 1
ATOM 557 O O . PRO A 1 73 ? -16.585 -8.290 15.615 1.00 96.19 73 PRO A O 1
ATOM 560 N N . LEU A 1 74 ? -16.982 -6.119 16.019 1.00 97.50 74 LEU A N 1
ATOM 561 C CA . LEU A 1 74 ? -15.630 -5.652 15.722 1.00 97.50 74 LEU A CA 1
ATOM 562 C C . LEU A 1 74 ? -14.724 -5.593 16.953 1.00 97.50 74 LEU A C 1
ATOM 564 O O . LEU A 1 74 ? -13.540 -5.277 16.805 1.00 97.50 74 LEU A O 1
ATOM 568 N N . ARG A 1 75 ? -15.214 -5.957 18.145 1.00 97.75 75 ARG A N 1
ATOM 569 C CA . ARG A 1 75 ? -14.457 -5.877 19.403 1.00 97.75 75 ARG A CA 1
ATOM 570 C C . ARG A 1 75 ? -13.067 -6.502 19.313 1.00 97.75 75 ARG A C 1
ATOM 572 O O . ARG A 1 75 ? -12.093 -5.883 19.730 1.00 97.75 75 ARG A O 1
ATOM 579 N N . SER A 1 76 ? -12.946 -7.702 18.746 1.00 96.56 76 SER A N 1
ATOM 580 C CA . SER A 1 76 ? -11.648 -8.383 18.617 1.00 96.56 76 SER A CA 1
ATOM 581 C C . SER A 1 76 ? -10.657 -7.576 17.777 1.00 96.56 76 SER A C 1
ATOM 583 O O . SER A 1 76 ? -9.502 -7.425 18.162 1.00 96.56 76 SER A O 1
ATOM 585 N N . SER A 1 77 ? -11.112 -7.002 16.660 1.00 96.31 77 SER A N 1
ATOM 586 C CA . SER A 1 77 ? -10.270 -6.130 15.835 1.00 96.31 77 SER A CA 1
ATOM 587 C C . SER A 1 77 ? -9.937 -4.814 16.544 1.00 96.31 77 SER A C 1
ATOM 589 O O . SER A 1 77 ? -8.805 -4.347 16.459 1.00 96.31 77 SER A O 1
ATOM 591 N N . ALA A 1 78 ? -10.868 -4.261 17.327 1.00 97.38 78 ALA A N 1
ATOM 592 C CA . ALA A 1 78 ? -10.642 -3.049 18.109 1.00 97.38 78 ALA A CA 1
ATOM 593 C C . ALA A 1 78 ? -9.591 -3.261 19.202 1.00 97.38 78 ALA A C 1
ATOM 595 O O . ALA A 1 78 ? -8.727 -2.410 19.379 1.00 97.38 78 ALA A O 1
ATOM 596 N N . LEU A 1 79 ? -9.588 -4.420 19.864 1.00 96.50 79 LEU A N 1
ATOM 597 C CA . LEU A 1 79 ? -8.550 -4.792 20.831 1.00 96.50 79 LEU A CA 1
ATOM 598 C C . LEU A 1 79 ? -7.162 -4.905 20.180 1.00 96.50 79 LEU A C 1
ATOM 600 O O . LEU A 1 79 ? -6.161 -4.510 20.782 1.00 96.50 79 LEU A O 1
ATOM 604 N N . VAL A 1 80 ? -7.085 -5.394 18.939 1.00 94.81 80 VAL A N 1
ATOM 605 C CA . VAL A 1 80 ? -5.825 -5.432 18.176 1.00 94.81 80 VAL A CA 1
ATOM 606 C C . VAL A 1 80 ? -5.354 -4.017 17.831 1.00 94.81 80 VAL A C 1
ATOM 608 O O . VAL A 1 80 ? -4.203 -3.678 18.098 1.00 94.81 80 VAL A O 1
ATOM 611 N N . LEU A 1 81 ? -6.236 -3.153 17.320 1.00 95.25 81 LEU A N 1
ATOM 612 C CA . LEU A 1 81 ? -5.889 -1.753 17.043 1.00 95.25 81 LEU A CA 1
ATOM 613 C C . LEU A 1 81 ? -5.501 -0.993 18.323 1.00 95.25 81 LEU A C 1
ATOM 615 O O . LEU A 1 81 ? -4.553 -0.208 18.329 1.00 95.25 81 LEU A O 1
ATOM 619 N N . GLN A 1 82 ? -6.173 -1.276 19.440 1.00 95.56 82 GLN A N 1
ATOM 620 C CA . GLN A 1 82 ? -5.832 -0.732 20.752 1.00 95.56 82 GLN A CA 1
ATOM 621 C C . GLN A 1 82 ? -4.457 -1.224 21.236 1.00 95.56 82 GLN A C 1
ATOM 623 O O . GLN A 1 82 ? -3.730 -0.485 21.896 1.00 95.56 82 GLN A O 1
ATOM 628 N N . SER A 1 83 ? -4.051 -2.440 20.869 1.00 94.62 83 SER A N 1
ATOM 629 C CA . SER A 1 83 ? -2.720 -2.972 21.187 1.00 94.62 83 SER A CA 1
ATOM 630 C C . SER A 1 83 ? -1.604 -2.207 20.462 1.00 94.62 83 SER A C 1
ATOM 632 O O . SER A 1 83 ? -0.573 -1.923 21.076 1.00 94.62 83 SER A O 1
ATOM 634 N N . ILE A 1 84 ? -1.833 -1.777 19.212 1.00 94.25 84 ILE A N 1
ATOM 635 C CA . ILE A 1 84 ? -0.932 -0.854 18.492 1.00 94.25 84 ILE A CA 1
ATOM 636 C C . ILE A 1 84 ? -0.832 0.465 19.263 1.00 94.25 84 ILE A C 1
ATOM 638 O O . ILE A 1 84 ? 0.261 0.927 19.591 1.00 94.25 84 ILE A O 1
ATOM 642 N N . CYS A 1 85 ? -1.985 1.028 19.624 1.00 93.12 85 CYS A N 1
ATOM 643 C CA . CYS A 1 85 ? -2.099 2.258 20.401 1.00 93.12 85 CYS A CA 1
ATOM 644 C C . CYS A 1 85 ? -1.356 2.216 21.750 1.00 93.12 85 CYS A C 1
ATOM 646 O O . CYS A 1 85 ? -0.789 3.223 22.169 1.00 93.12 85 CYS A O 1
ATOM 648 N N . ASN A 1 86 ? -1.353 1.063 22.416 1.00 92.81 86 ASN A N 1
ATOM 649 C CA . ASN A 1 86 ? -0.711 0.855 23.716 1.00 92.81 86 ASN A CA 1
ATOM 650 C C . ASN A 1 86 ? 0.769 0.457 23.605 1.00 92.81 86 ASN A C 1
ATOM 652 O O . ASN A 1 86 ? 1.444 0.300 24.619 1.00 92.81 86 ASN A O 1
ATOM 656 N N . GLY A 1 87 ? 1.284 0.290 22.385 1.00 90.62 87 GLY A N 1
ATOM 657 C CA . GLY A 1 87 ? 2.685 -0.031 22.141 1.00 90.62 87 GLY A CA 1
ATOM 658 C C . GLY A 1 87 ? 3.055 -1.504 22.260 1.00 90.62 87 GLY A C 1
ATOM 659 O O . GLY A 1 87 ? 4.243 -1.802 22.319 1.00 90.62 87 GLY A O 1
ATOM 660 N N . ALA A 1 88 ? 2.079 -2.415 22.241 1.00 91.88 88 ALA A N 1
ATOM 661 C CA . ALA A 1 88 ? 2.338 -3.854 22.193 1.00 91.88 88 ALA A CA 1
ATOM 662 C C . ALA A 1 88 ? 2.818 -4.332 20.808 1.00 91.88 88 ALA A C 1
ATOM 664 O O . ALA A 1 88 ? 3.388 -5.415 20.694 1.00 91.88 88 ALA A O 1
ATOM 665 N N . THR A 1 89 ? 2.596 -3.533 19.760 1.00 90.94 89 THR A N 1
ATOM 666 C CA . THR A 1 89 ? 3.044 -3.799 18.386 1.00 90.94 89 THR A CA 1
ATOM 667 C C . THR A 1 89 ? 3.611 -2.534 17.743 1.00 90.94 89 THR A C 1
ATOM 669 O O . THR A 1 89 ? 3.180 -1.419 18.047 1.00 90.94 89 THR A O 1
ATOM 672 N N . ASP A 1 90 ? 4.547 -2.705 16.809 1.00 93.56 90 ASP A N 1
ATOM 673 C CA . ASP A 1 90 ? 5.287 -1.594 16.192 1.00 93.56 90 ASP A CA 1
ATOM 674 C C . ASP A 1 90 ? 4.553 -0.904 15.033 1.00 93.56 90 ASP A C 1
ATOM 676 O O . ASP A 1 90 ? 5.061 0.073 14.478 1.00 93.56 90 ASP A O 1
ATOM 680 N N . GLY A 1 91 ? 3.372 -1.393 14.647 1.00 94.62 91 GLY A N 1
ATOM 681 C CA . GLY A 1 91 ? 2.603 -0.867 13.522 1.00 94.62 91 GLY A CA 1
ATOM 682 C C . GLY A 1 91 ? 1.706 -1.915 12.868 1.00 94.62 91 GLY A C 1
ATOM 683 O O . GLY A 1 91 ? 1.367 -2.923 13.493 1.00 94.62 91 GLY A O 1
ATOM 684 N N . ILE A 1 92 ? 1.324 -1.658 11.617 1.00 95.19 92 ILE A N 1
ATOM 685 C CA . ILE A 1 92 ? 0.452 -2.519 10.811 1.00 95.19 92 ILE A CA 1
ATOM 686 C C . ILE A 1 92 ? 0.961 -2.629 9.366 1.00 95.19 92 ILE A C 1
ATOM 688 O O . ILE A 1 92 ? 1.359 -1.640 8.750 1.00 95.19 92 ILE A O 1
ATOM 692 N N . ASP A 1 93 ? 0.950 -3.853 8.830 1.00 94.94 93 ASP A N 1
ATOM 693 C CA . ASP A 1 93 ? 1.427 -4.180 7.482 1.00 94.94 93 ASP A CA 1
ATOM 694 C C . ASP A 1 93 ? 0.265 -4.268 6.486 1.00 94.94 93 ASP A C 1
ATOM 696 O O . ASP A 1 93 ? -0.430 -5.284 6.430 1.00 94.94 93 ASP A O 1
ATOM 700 N N . PHE A 1 94 ? 0.054 -3.244 5.667 1.00 95.38 94 PHE A N 1
ATOM 701 C CA . PHE A 1 94 ? -1.000 -3.269 4.652 1.00 95.38 94 PHE A CA 1
ATOM 702 C C . PHE A 1 94 ? -0.605 -4.001 3.364 1.00 95.38 94 PHE A C 1
ATOM 704 O O . PHE A 1 94 ? -1.445 -4.148 2.479 1.00 95.38 94 PHE A O 1
ATOM 711 N N . THR A 1 95 ? 0.603 -4.579 3.281 1.00 90.88 95 THR A N 1
ATOM 712 C CA . T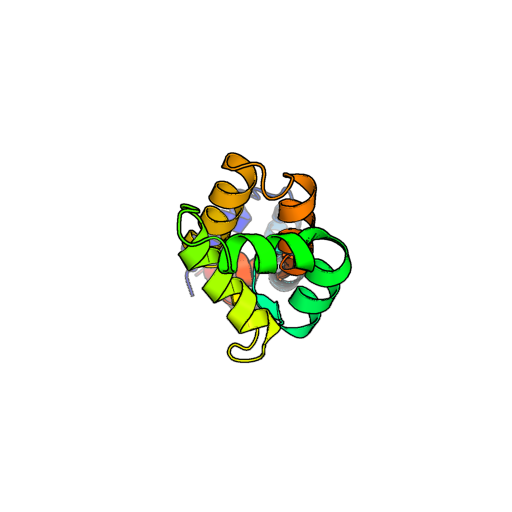HR A 1 95 ? 0.890 -5.594 2.249 1.00 90.88 95 THR A CA 1
ATOM 713 C C . THR A 1 95 ? 0.082 -6.877 2.479 1.00 90.88 95 THR A C 1
ATOM 715 O O . THR A 1 95 ? -0.076 -7.697 1.572 1.00 90.88 95 THR A O 1
ATOM 718 N N . LYS A 1 96 ? -0.455 -7.072 3.694 1.00 92.88 96 LYS A N 1
ATOM 719 C CA . LYS A 1 96 ? -1.364 -8.172 4.028 1.00 92.88 96 LYS A CA 1
ATOM 720 C C . LYS A 1 96 ? -2.801 -7.765 3.720 1.00 92.88 96 LYS A C 1
ATOM 722 O O . LYS A 1 96 ? -3.367 -6.910 4.399 1.00 92.88 96 LYS A O 1
ATOM 727 N N . ALA A 1 97 ? -3.426 -8.442 2.757 1.00 91.88 97 ALA A N 1
ATOM 728 C CA . ALA A 1 97 ? -4.815 -8.188 2.366 1.00 91.88 97 ALA A CA 1
ATOM 729 C C . ALA A 1 97 ? -5.802 -8.269 3.548 1.00 91.88 97 ALA A C 1
ATOM 731 O O . ALA A 1 97 ? -6.793 -7.549 3.578 1.00 91.88 97 ALA A O 1
ATOM 732 N N . GLN A 1 98 ? -5.505 -9.092 4.560 1.00 93.88 98 GLN A N 1
ATOM 733 C CA . GLN A 1 98 ? -6.310 -9.215 5.778 1.00 93.88 98 GLN A CA 1
ATOM 734 C C . GLN A 1 98 ? -6.360 -7.911 6.588 1.00 93.88 98 GLN A C 1
ATOM 736 O O . GLN A 1 98 ? -7.386 -7.612 7.192 1.00 93.88 98 GLN A O 1
ATOM 741 N N . ASN A 1 99 ? -5.284 -7.119 6.581 1.00 94.44 99 ASN A N 1
ATOM 742 C CA . ASN A 1 99 ? -5.233 -5.840 7.290 1.00 94.44 99 ASN A CA 1
ATOM 743 C C . ASN A 1 99 ? -6.027 -4.754 6.552 1.00 94.44 99 ASN A C 1
ATOM 745 O O . ASN A 1 99 ? -6.628 -3.898 7.194 1.00 94.44 99 ASN A O 1
ATOM 749 N N . VAL A 1 100 ? -6.100 -4.822 5.218 1.00 94.44 100 VAL A N 1
ATOM 750 C CA . VAL A 1 100 ? -6.993 -3.961 4.424 1.00 94.44 100 VAL A CA 1
ATOM 751 C C . VAL A 1 100 ? -8.457 -4.361 4.643 1.00 94.44 100 VAL A C 1
ATOM 753 O O . VAL A 1 100 ? -9.281 -3.507 4.960 1.00 94.44 100 VAL A O 1
ATOM 756 N N . ALA A 1 101 ? -8.760 -5.663 4.602 1.00 94.88 101 ALA A N 1
ATOM 757 C CA . ALA A 1 101 ? -10.104 -6.193 4.849 1.00 94.88 101 ALA A CA 1
ATOM 758 C C . ALA A 1 101 ? -10.625 -5.893 6.269 1.00 94.88 101 ALA A C 1
ATOM 760 O O . ALA A 1 101 ? -11.833 -5.754 6.487 1.00 94.88 101 ALA A O 1
ATOM 761 N N . LEU A 1 102 ? -9.719 -5.763 7.247 1.00 95.38 102 LEU A N 1
ATOM 762 C CA . LEU A 1 102 ? -10.058 -5.268 8.579 1.00 95.38 102 LEU A CA 1
ATOM 763 C C . LEU A 1 102 ? -10.645 -3.855 8.483 1.00 95.38 102 LEU A C 1
ATOM 765 O O . LEU A 1 102 ? -11.728 -3.630 9.012 1.00 95.38 102 LEU A O 1
ATOM 769 N N . LEU A 1 103 ? -10.000 -2.928 7.769 1.00 95.62 103 LEU A N 1
ATOM 770 C CA . LEU A 1 103 ? -10.527 -1.569 7.587 1.00 95.62 103 LEU A CA 1
ATOM 771 C C . LEU A 1 103 ? -11.854 -1.564 6.814 1.00 95.62 103 LEU A C 1
ATOM 773 O O . LEU A 1 103 ? -12.769 -0.838 7.197 1.00 95.62 103 LEU A O 1
ATOM 777 N N . ASP A 1 104 ? -12.004 -2.418 5.798 1.00 97.00 104 ASP A N 1
ATOM 778 C CA . ASP A 1 104 ? -13.268 -2.569 5.057 1.00 97.00 104 ASP A CA 1
ATOM 779 C C . ASP A 1 104 ? -14.431 -2.983 5.969 1.00 97.00 104 ASP A C 1
ATOM 781 O O . ASP A 1 104 ? -15.559 -2.503 5.824 1.00 97.00 104 ASP A O 1
ATOM 785 N N . SER A 1 105 ? -14.155 -3.842 6.953 1.00 97.44 105 SER A N 1
ATOM 786 C CA . SER A 1 105 ? -15.147 -4.264 7.948 1.00 97.44 105 SER A CA 1
ATOM 787 C C . SER A 1 105 ? -15.563 -3.104 8.859 1.00 97.44 105 SER A C 1
ATOM 789 O O . SER A 1 105 ? -16.737 -2.985 9.210 1.00 97.44 105 SER A O 1
ATOM 791 N N . TRP A 1 106 ? -14.629 -2.212 9.205 1.00 97.62 106 TRP A N 1
ATOM 792 C CA . TRP A 1 106 ? -14.914 -1.015 10.005 1.00 97.62 106 TRP A CA 1
ATOM 793 C C . TRP A 1 106 ? -15.718 0.027 9.228 1.00 97.62 106 TRP A C 1
ATOM 795 O O . TRP A 1 106 ? -16.632 0.627 9.798 1.00 97.62 106 TRP A O 1
ATOM 805 N N . VAL A 1 107 ? -15.429 0.203 7.934 1.00 97.81 107 VAL A N 1
ATOM 806 C CA . VAL A 1 107 ? -16.242 1.045 7.043 1.00 97.81 107 VAL A CA 1
ATOM 807 C C . VAL A 1 107 ? -17.650 0.469 6.908 1.00 97.81 107 VAL A C 1
ATOM 809 O O . VAL A 1 107 ? -18.633 1.182 7.095 1.00 97.81 107 VAL A O 1
ATOM 812 N N . SER A 1 108 ? -17.767 -0.836 6.651 1.00 97.62 108 SER A N 1
ATOM 813 C CA . SER A 1 108 ? -19.062 -1.513 6.482 1.00 97.62 108 SER A CA 1
ATOM 814 C C . SER A 1 108 ? -19.935 -1.427 7.738 1.00 97.62 108 SER A C 1
ATOM 816 O O . SER A 1 108 ? -21.153 -1.296 7.645 1.00 97.62 108 SER A O 1
ATOM 818 N N . ALA A 1 109 ? -19.317 -1.444 8.922 1.00 96.81 109 ALA A N 1
ATOM 819 C CA . ALA A 1 109 ? -19.992 -1.241 10.203 1.00 96.81 109 ALA A CA 1
ATOM 820 C C . ALA A 1 109 ? -20.227 0.241 10.556 1.00 96.81 109 ALA A C 1
ATOM 822 O O . ALA A 1 109 ? -20.709 0.533 11.650 1.00 96.81 109 ALA A O 1
ATOM 823 N N . SER A 1 110 ? -19.872 1.176 9.666 1.00 96.38 110 SER A N 1
ATOM 824 C CA . SER A 1 110 ? -19.963 2.628 9.882 1.00 96.38 110 SER A CA 1
ATOM 825 C C . SER A 1 110 ? -19.218 3.121 11.131 1.00 96.38 110 SER A C 1
ATOM 827 O O . SER A 1 110 ? -19.594 4.129 11.726 1.00 96.38 110 SER A O 1
ATOM 829 N N . LYS A 1 111 ? -18.163 2.411 11.552 1.00 96.38 111 LYS A N 1
ATOM 830 C CA . LYS A 1 111 ? -17.281 2.840 12.650 1.00 96.38 111 LYS A CA 1
ATOM 831 C C . LYS A 1 111 ? -16.267 3.873 12.175 1.00 96.38 111 LYS A C 1
ATOM 833 O O . LYS A 1 111 ? -15.876 4.743 12.942 1.00 96.38 111 LYS A O 1
ATOM 838 N N . ILE A 1 112 ? -15.855 3.774 10.917 1.00 96.50 112 ILE A N 1
ATOM 839 C CA . ILE A 1 112 ? -14.983 4.743 10.249 1.00 96.50 112 ILE A CA 1
ATOM 840 C C . ILE A 1 112 ? -15.576 5.080 8.887 1.00 96.50 112 ILE A C 1
ATOM 842 O O . ILE A 1 112 ? -16.387 4.323 8.351 1.00 96.50 112 ILE A O 1
ATO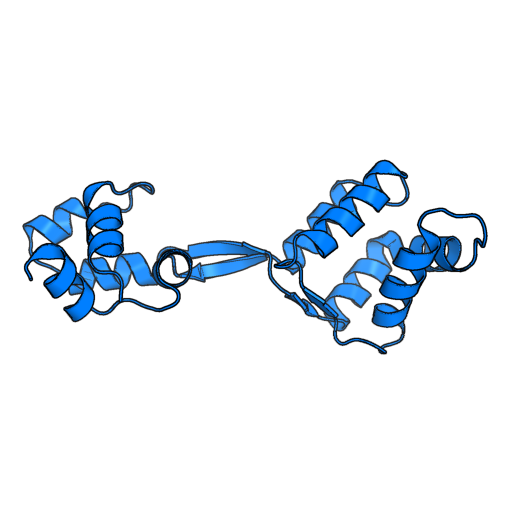M 846 N N . THR A 1 113 ? -15.158 6.198 8.312 1.00 96.56 113 THR A N 1
ATOM 847 C CA . THR A 1 113 ? -15.521 6.563 6.942 1.00 96.56 113 THR A CA 1
ATOM 848 C C . THR A 1 113 ? -14.537 5.975 5.928 1.00 96.56 113 THR A C 1
ATOM 850 O O . THR A 1 113 ? -13.406 5.613 6.264 1.00 96.56 113 THR A O 1
ATOM 853 N N . GLU A 1 114 ? -14.928 5.935 4.650 1.00 96.75 114 GLU A N 1
ATOM 854 C CA . GLU A 1 114 ? -13.991 5.594 3.567 1.00 96.75 114 GLU A CA 1
ATOM 855 C C . GLU A 1 114 ? -12.820 6.596 3.513 1.00 96.75 114 GLU A C 1
ATOM 857 O O . GLU A 1 114 ? -11.689 6.229 3.204 1.00 96.75 114 GLU A O 1
ATOM 862 N N . THR A 1 115 ? -13.063 7.860 3.879 1.00 95.81 115 THR A N 1
ATOM 863 C CA . THR A 1 115 ? -12.021 8.889 3.995 1.00 95.81 115 THR A CA 1
ATOM 864 C C . THR A 1 115 ? -10.998 8.544 5.076 1.00 95.81 115 THR A C 1
ATOM 866 O O . THR A 1 115 ? -9.799 8.645 4.819 1.00 95.81 115 THR A O 1
ATOM 869 N N . ASP A 1 116 ? -11.440 8.081 6.248 1.00 96.44 116 ASP A N 1
ATOM 870 C CA . ASP A 1 116 ? -10.539 7.664 7.329 1.00 96.44 116 ASP A CA 1
ATOM 871 C C . ASP A 1 116 ? -9.656 6.500 6.880 1.00 96.44 116 ASP A C 1
ATOM 873 O O . ASP A 1 116 ? -8.429 6.574 6.984 1.00 96.44 116 ASP A O 1
ATOM 877 N N . LYS A 1 117 ? -10.262 5.462 6.290 1.00 95.94 117 LYS A N 1
ATOM 878 C CA . LYS A 1 117 ? -9.535 4.323 5.713 1.00 95.94 117 LYS A CA 1
ATOM 879 C C . LYS A 1 117 ? -8.496 4.784 4.688 1.00 95.94 117 LYS A C 1
ATOM 881 O O . LYS A 1 117 ? -7.325 4.419 4.794 1.00 95.94 117 LYS A O 1
ATOM 886 N N . ASN A 1 118 ? -8.900 5.605 3.721 1.00 95.50 118 ASN A N 1
ATOM 887 C CA . ASN A 1 118 ? -8.009 6.066 2.657 1.00 95.50 118 ASN A CA 1
ATOM 888 C C . ASN A 1 118 ? -6.866 6.933 3.192 1.00 95.50 118 ASN A C 1
ATOM 890 O O . ASN A 1 118 ? -5.744 6.817 2.708 1.00 95.50 118 ASN A O 1
ATOM 894 N N . SER A 1 119 ? -7.113 7.752 4.217 1.00 95.62 119 SER A N 1
ATOM 895 C CA . SER A 1 119 ? -6.059 8.552 4.851 1.00 95.62 119 SER A CA 1
ATOM 896 C C . SER A 1 119 ? -5.006 7.687 5.556 1.00 95.62 119 SER A C 1
ATOM 898 O O . SER A 1 119 ? -3.819 7.996 5.478 1.00 95.62 119 SER A O 1
ATOM 900 N N . LEU A 1 120 ? -5.398 6.558 6.160 1.00 95.50 120 LEU A N 1
ATOM 901 C CA . LEU A 1 120 ? -4.448 5.606 6.740 1.00 95.50 120 LEU A CA 1
ATOM 902 C C . LEU A 1 120 ? -3.649 4.861 5.665 1.00 95.50 120 LEU A C 1
ATOM 904 O O . LEU A 1 120 ? -2.432 4.726 5.777 1.00 95.50 120 LEU A O 1
ATOM 908 N N . LEU A 1 121 ? -4.318 4.396 4.606 1.00 95.50 121 LEU A N 1
ATOM 909 C CA . LEU A 1 121 ? -3.650 3.731 3.484 1.00 95.50 121 LEU A CA 1
ATOM 910 C C . LEU A 1 121 ? -2.690 4.679 2.754 1.00 95.50 121 LEU A C 1
ATOM 912 O O . LEU A 1 121 ? -1.628 4.248 2.307 1.00 95.50 121 LEU A O 1
ATOM 916 N N . ALA A 1 122 ? -3.002 5.974 2.698 1.00 93.69 122 ALA A N 1
ATOM 917 C CA . ALA A 1 122 ? -2.098 6.984 2.159 1.00 93.69 122 ALA A CA 1
ATOM 918 C C . ALA A 1 122 ? -0.794 7.083 2.969 1.00 93.69 122 ALA A C 1
ATOM 920 O O . ALA A 1 122 ? 0.274 7.170 2.373 1.00 93.69 122 ALA A O 1
ATOM 921 N N . LEU A 1 123 ? -0.843 6.973 4.305 1.00 93.69 123 LEU A N 1
ATOM 922 C CA . LEU A 1 123 ? 0.371 6.918 5.142 1.00 93.69 123 LEU A CA 1
ATOM 923 C C . LEU A 1 123 ? 1.217 5.667 4.874 1.00 93.69 123 LEU A C 1
ATOM 925 O O . LEU A 1 123 ? 2.438 5.689 5.024 1.00 93.69 123 LEU A O 1
ATOM 929 N N . ALA A 1 124 ? 0.567 4.573 4.482 1.00 92.62 124 ALA A N 1
ATOM 930 C CA . ALA A 1 124 ? 1.232 3.332 4.109 1.00 92.62 124 ALA A CA 1
ATOM 931 C C . ALA A 1 124 ? 1.831 3.381 2.696 1.00 92.62 124 ALA A C 1
ATOM 933 O O . ALA A 1 124 ? 2.676 2.548 2.366 1.00 92.62 124 ALA A O 1
ATOM 934 N N . THR A 1 125 ? 1.363 4.301 1.850 1.00 93.62 125 THR A N 1
ATOM 935 C CA . THR A 1 125 ? 1.687 4.332 0.425 1.00 93.62 125 THR A CA 1
ATOM 936 C C . THR A 1 125 ? 3.041 4.985 0.207 1.00 93.62 125 THR A C 1
ATOM 938 O O . THR A 1 125 ? 3.281 6.113 0.638 1.00 93.62 125 THR A O 1
ATOM 941 N N . LYS A 1 126 ? 3.948 4.266 -0.456 1.00 89.56 126 LYS A N 1
ATOM 942 C CA . LYS A 1 126 ? 5.279 4.768 -0.798 1.00 89.56 126 LYS A CA 1
ATOM 943 C C . LYS A 1 126 ? 5.593 4.476 -2.261 1.00 89.56 126 LYS A C 1
ATOM 945 O O . LYS A 1 126 ? 5.300 3.369 -2.719 1.00 89.56 126 LYS A O 1
ATOM 950 N N . PRO A 1 127 ? 6.236 5.415 -2.970 1.00 90.69 127 PRO A N 1
ATOM 951 C CA . PRO A 1 127 ? 6.756 5.137 -4.294 1.00 90.69 127 PRO A CA 1
ATOM 952 C C . PRO A 1 127 ? 7.950 4.183 -4.183 1.00 90.69 127 PRO A C 1
ATOM 954 O O . PRO A 1 127 ? 8.862 4.406 -3.383 1.00 90.69 127 PRO A O 1
ATOM 957 N N . ILE A 1 128 ? 7.961 3.135 -5.002 1.00 92.19 128 ILE A N 1
AT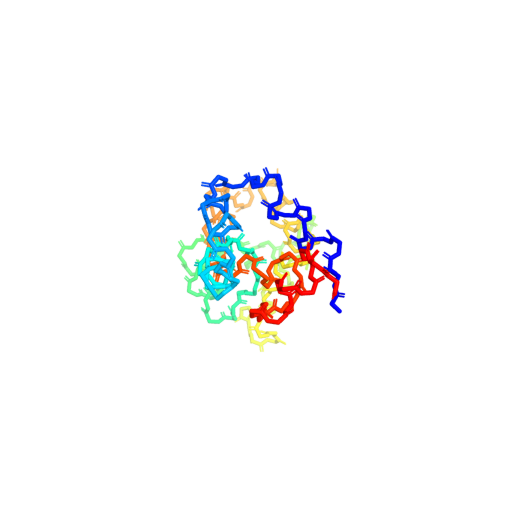OM 958 C CA . ILE A 1 128 ? 9.128 2.266 -5.214 1.00 92.19 128 ILE A CA 1
ATOM 959 C C . ILE A 1 128 ? 9.500 2.242 -6.690 1.00 92.19 128 ILE A C 1
ATOM 961 O O . ILE A 1 128 ? 8.639 2.450 -7.542 1.00 92.19 128 ILE A O 1
ATOM 965 N N . GLU A 1 129 ? 10.760 1.958 -7.016 1.00 94.88 129 GLU A N 1
ATOM 966 C CA . GLU A 1 129 ? 11.174 1.837 -8.412 1.00 94.88 129 GLU A CA 1
ATOM 967 C C . GLU A 1 129 ? 10.384 0.736 -9.142 1.00 94.88 129 GLU A C 1
ATOM 969 O O . GLU A 1 129 ? 10.171 -0.360 -8.618 1.00 94.88 129 GLU A O 1
ATOM 974 N N . ARG A 1 130 ? 10.017 0.978 -10.402 1.00 95.06 130 ARG A N 1
ATOM 975 C CA . ARG A 1 130 ? 9.282 0.042 -11.260 1.00 95.06 130 ARG A CA 1
ATOM 976 C C . ARG A 1 130 ? 10.034 -1.269 -11.433 1.00 95.06 130 ARG A C 1
ATOM 978 O O . ARG A 1 130 ? 9.427 -2.335 -11.393 1.00 95.06 130 ARG A O 1
ATOM 985 N N . SER A 1 131 ? 11.357 -1.211 -11.553 1.00 96.38 131 SER A N 1
ATOM 986 C CA . SER A 1 131 ? 12.209 -2.402 -11.551 1.00 96.38 131 SER A CA 1
ATOM 987 C C . SER A 1 131 ? 12.051 -3.239 -10.279 1.00 96.38 131 SER A C 1
ATOM 989 O O . SER A 1 131 ? 12.013 -4.464 -10.340 1.00 96.38 131 SER A O 1
ATOM 991 N N . VAL A 1 132 ? 11.948 -2.585 -9.117 1.00 94.94 132 VAL A N 1
ATOM 992 C CA . VAL A 1 132 ? 11.774 -3.267 -7.831 1.00 94.94 132 VAL A CA 1
ATOM 993 C C . VAL A 1 132 ? 10.366 -3.845 -7.746 1.00 94.94 132 VAL A C 1
ATOM 995 O O . VAL A 1 132 ? 10.218 -4.996 -7.347 1.00 94.94 132 VAL A O 1
ATOM 998 N N . TYR A 1 133 ? 9.356 -3.099 -8.197 1.00 94.12 133 TYR A N 1
ATOM 999 C CA . TYR A 1 133 ? 7.974 -3.567 -8.270 1.00 94.12 133 TYR A CA 1
ATOM 1000 C C . TYR A 1 133 ? 7.815 -4.812 -9.160 1.00 94.12 133 TYR A C 1
ATOM 1002 O O . TYR A 1 133 ? 7.220 -5.798 -8.735 1.00 94.12 133 TYR A O 1
ATOM 1010 N N . LEU A 1 134 ? 8.370 -4.794 -10.376 1.00 94.81 134 LEU A N 1
ATOM 1011 C CA . LEU A 1 134 ? 8.199 -5.876 -11.352 1.00 94.81 134 LEU A CA 1
ATOM 1012 C C . LEU A 1 134 ? 9.142 -7.061 -11.121 1.00 94.81 134 LEU A C 1
ATOM 1014 O O . LEU A 1 134 ? 8.765 -8.205 -11.365 1.00 94.81 134 LEU A O 1
ATOM 1018 N N . PHE A 1 135 ? 10.380 -6.803 -10.689 1.00 95.31 135 PHE A N 1
ATOM 1019 C CA . PHE A 1 135 ? 11.455 -7.805 -10.692 1.00 95.31 135 PHE A CA 1
ATOM 1020 C C . PHE A 1 135 ? 12.059 -8.061 -9.305 1.00 95.31 135 PHE A C 1
ATOM 1022 O O . PHE A 1 135 ? 13.0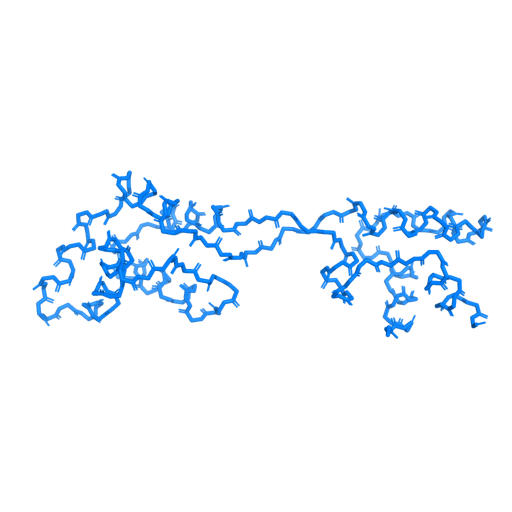12 -8.835 -9.178 1.00 95.31 135 PHE A O 1
ATOM 1029 N N . GLY A 1 136 ? 11.550 -7.401 -8.261 1.00 92.75 136 GLY A N 1
ATOM 1030 C CA . GLY A 1 136 ? 12.017 -7.536 -6.878 1.00 92.75 136 GLY A CA 1
ATOM 1031 C C . GLY A 1 136 ? 13.388 -6.913 -6.601 1.00 92.75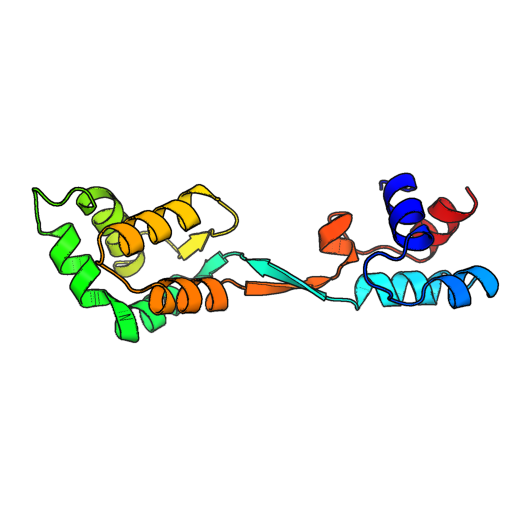 136 GLY A C 1
ATOM 1032 O O . GLY A 1 136 ? 13.889 -7.008 -5.482 1.00 92.75 136 GLY A O 1
ATOM 1033 N N . ARG A 1 137 ? 14.030 -6.298 -7.603 1.00 95.44 137 ARG A N 1
ATOM 1034 C CA . ARG A 1 137 ? 15.329 -5.626 -7.474 1.00 95.44 137 ARG A CA 1
ATOM 1035 C C . ARG A 1 137 ? 15.559 -4.624 -8.601 1.00 95.44 137 ARG A C 1
ATOM 1037 O O . ARG A 1 137 ? 14.943 -4.711 -9.659 1.00 95.44 137 ARG A O 1
ATOM 1044 N N . ARG A 1 138 ? 16.512 -3.715 -8.398 1.00 96.62 138 ARG A N 1
ATOM 1045 C CA . ARG A 1 138 ? 16.999 -2.827 -9.461 1.00 96.62 138 ARG A CA 1
ATOM 1046 C C . ARG A 1 138 ? 17.624 -3.633 -10.599 1.00 96.62 138 ARG A C 1
ATOM 1048 O O . ARG A 1 138 ? 18.302 -4.635 -10.359 1.00 96.62 138 ARG A O 1
ATOM 1055 N N . VAL A 1 139 ? 17.395 -3.180 -11.827 1.00 97.12 139 VAL A N 1
ATOM 1056 C CA . VAL A 1 139 ? 17.978 -3.769 -13.041 1.00 97.12 139 VAL A CA 1
ATOM 1057 C C . VAL A 1 139 ? 19.266 -3.039 -13.404 1.00 97.12 139 VAL A C 1
ATOM 1059 O O . VAL A 1 139 ? 19.380 -1.826 -13.225 1.00 97.12 139 VAL A O 1
ATOM 1062 N N . THR A 1 140 ? 20.253 -3.770 -13.910 1.00 98.06 140 THR A N 1
ATOM 1063 C CA . THR A 1 140 ? 21.499 -3.196 -14.436 1.00 98.06 140 THR A CA 1
ATOM 1064 C C . THR A 1 140 ? 21.471 -3.145 -15.962 1.00 98.06 140 THR A C 1
ATOM 1066 O O . THR A 1 140 ? 20.734 -3.899 -16.592 1.00 98.06 140 THR A O 1
ATOM 1069 N N . HIS A 1 141 ? 22.331 -2.330 -16.581 1.00 97.50 141 HIS A N 1
ATOM 1070 C CA . HIS A 1 141 ? 22.505 -2.333 -18.042 1.00 97.50 141 HIS A CA 1
ATOM 1071 C C . HIS A 1 141 ? 22.883 -3.727 -18.588 1.00 97.50 141 HIS A C 1
ATOM 1073 O O . HIS A 1 141 ? 22.507 -4.082 -19.700 1.00 97.50 141 HIS A O 1
ATOM 1079 N N . GLN A 1 142 ? 23.573 -4.557 -17.794 1.00 97.75 142 GLN A N 1
ATOM 1080 C CA . GLN A 1 142 ? 23.885 -5.943 -18.162 1.00 97.75 142 GLN A CA 1
ATOM 1081 C C . GLN A 1 142 ? 22.632 -6.822 -18.194 1.00 97.75 142 GLN A C 1
ATOM 1083 O O . GLN A 1 142 ? 22.492 -7.640 -19.101 1.00 97.75 142 GLN A O 1
ATOM 1088 N N . ASP A 1 143 ? 21.709 -6.639 -17.243 1.00 97.75 143 ASP A N 1
ATOM 1089 C CA . ASP A 1 143 ? 20.431 -7.354 -17.249 1.00 97.75 143 ASP A CA 1
ATOM 1090 C C . ASP A 1 143 ? 19.595 -6.984 -18.482 1.00 97.75 143 ASP A C 1
ATOM 1092 O O . ASP A 1 143 ? 18.986 -7.867 -19.083 1.00 97.75 143 ASP A O 1
ATOM 1096 N N . ILE A 1 144 ? 19.617 -5.708 -18.889 1.00 97.88 144 ILE A N 1
ATOM 1097 C CA . ILE A 1 144 ? 18.950 -5.233 -20.110 1.00 97.88 144 ILE A CA 1
ATOM 1098 C C . ILE A 1 144 ? 19.591 -5.846 -21.358 1.00 97.88 144 ILE A C 1
ATOM 1100 O O . ILE A 1 144 ? 18.888 -6.420 -22.188 1.00 97.88 144 ILE A O 1
ATOM 1104 N N . SER A 1 145 ? 20.922 -5.781 -21.474 1.00 97.50 145 SER A N 1
ATOM 1105 C CA . SER A 1 145 ? 21.643 -6.346 -22.620 1.00 97.50 145 SER A CA 1
ATOM 1106 C C . SER A 1 145 ? 21.336 -7.833 -22.797 1.00 97.50 145 SER A C 1
ATOM 1108 O O . SER A 1 145 ? 20.988 -8.276 -23.892 1.00 97.50 145 SER A O 1
ATOM 1110 N N . LYS A 1 146 ? 21.372 -8.582 -21.690 1.00 97.50 146 LYS A N 1
ATOM 1111 C CA . LYS A 1 146 ? 21.055 -10.010 -21.649 1.00 97.50 146 LYS A CA 1
ATOM 1112 C C . LYS A 1 146 ? 19.595 -10.302 -22.000 1.00 97.50 146 LYS A C 1
ATOM 1114 O O . LYS A 1 146 ? 19.325 -11.229 -22.756 1.00 97.50 146 LYS A O 1
ATOM 1119 N N . ALA A 1 147 ? 18.652 -9.500 -21.506 1.00 97.12 147 ALA A N 1
ATOM 1120 C CA . ALA A 1 147 ? 17.232 -9.650 -21.824 1.00 97.12 147 ALA A CA 1
ATOM 1121 C C . ALA A 1 147 ? 16.909 -9.405 -23.304 1.00 97.12 147 ALA A C 1
ATOM 1123 O O . ALA A 1 147 ? 16.074 -10.108 -23.874 1.00 97.12 147 ALA A O 1
ATOM 1124 N N . LEU A 1 148 ? 17.568 -8.426 -23.926 1.00 96.50 148 LEU A N 1
ATOM 1125 C CA . LEU A 1 148 ? 17.297 -8.047 -25.312 1.00 96.50 148 LEU A CA 1
ATOM 1126 C C . LEU A 1 148 ? 18.081 -8.876 -26.335 1.00 96.50 148 LEU A C 1
ATOM 1128 O O . LEU A 1 148 ? 17.614 -9.025 -27.463 1.00 96.50 148 LEU A O 1
ATOM 1132 N N . ARG A 1 149 ? 19.286 -9.356 -25.994 1.00 94.50 149 ARG A N 1
ATOM 1133 C CA . ARG A 1 149 ? 20.238 -9.890 -26.990 1.00 94.50 149 ARG A CA 1
ATOM 1134 C C . ARG A 1 149 ? 20.935 -11.203 -26.617 1.00 94.50 149 ARG A C 1
ATOM 1136 O O . ARG A 1 149 ? 21.606 -11.748 -27.489 1.00 94.50 149 ARG A O 1
ATOM 1143 N N . GLY A 1 150 ? 20.723 -11.734 -25.409 1.00 88.56 150 GLY A N 1
ATOM 1144 C CA . GLY A 1 150 ? 21.306 -13.005 -24.947 1.00 88.56 150 GLY A CA 1
ATOM 1145 C C . GLY A 1 150 ? 22.668 -12.850 -24.288 1.00 88.56 150 GLY A C 1
ATOM 1146 O O . GLY A 1 150 ? 23.661 -12.663 -25.020 1.00 88.56 150 GLY A O 1
#

Radius of gyration: 21.43 Å; chains: 1; bounding box: 45×26×57 Å